Protein AF-A0A0A5HW33-F1 (afdb_monomer_lite)

Sequence (152 aa):
MQQPNETLEPLTEGDDWGDFGGFIKQLETEESPIELTEETAPETEGVNDEALQGFMGVMFTLCEQATCIISGVEFSFDEKGKTEVINAAVPVLNKHGGSIMAVFGDYIEEATLLIAVLGLIYTSKRTIKELAMQKAEEEKRNVEKAKAAQPA

Structure (mmCIF, N/CA/C/O backbone):
data_AF-A0A0A5HW33-F1
#
_entry.id   AF-A0A0A5HW33-F1
#
loop_
_atom_site.group_PDB
_atom_site.id
_atom_site.type_symbol
_atom_site.label_atom_id
_atom_site.label_alt_id
_atom_site.label_comp_id
_atom_site.label_asym_id
_atom_site.label_entity_id
_atom_site.label_seq_id
_atom_site.pdbx_PDB_ins_code
_atom_site.Cartn_x
_atom_site.Cartn_y
_atom_site.Cartn_z
_atom_site.occupancy
_atom_site.B_iso_or_equiv
_atom_site.auth_seq_id
_atom_site.auth_comp_id
_atom_site.auth_asym_id
_atom_site.auth_atom_id
_atom_site.pdbx_PDB_model_num
ATOM 1 N N . MET A 1 1 ? -26.860 -69.282 -44.930 1.00 37.88 1 MET A N 1
ATOM 2 C CA . MET A 1 1 ? -26.581 -68.439 -43.753 1.00 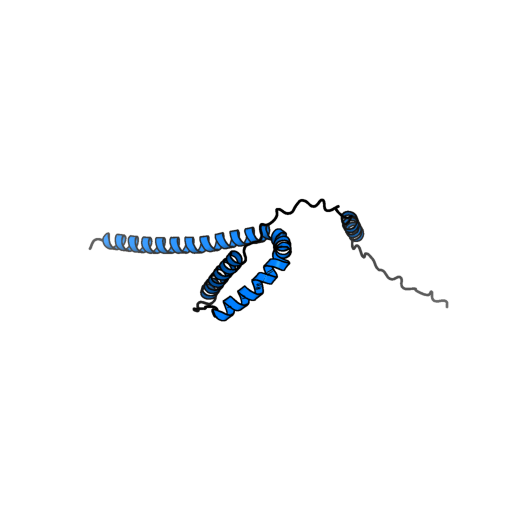37.88 1 MET A CA 1
ATOM 3 C C . MET A 1 1 ? -25.698 -67.296 -44.212 1.00 37.88 1 MET A C 1
ATOM 5 O O . MET A 1 1 ? -24.534 -67.523 -44.499 1.00 37.88 1 MET A O 1
ATOM 9 N N . GLN A 1 2 ? -26.276 -66.114 -44.381 1.00 42.75 2 GLN A N 1
ATOM 10 C CA . GLN A 1 2 ? -25.555 -64.864 -44.610 1.00 42.75 2 GLN A CA 1
ATOM 11 C C . GLN A 1 2 ? -26.055 -63.942 -43.507 1.00 42.75 2 GLN A C 1
ATOM 13 O O . GLN A 1 2 ? -27.189 -63.475 -43.560 1.00 42.75 2 GLN A O 1
ATOM 18 N N . GLN A 1 3 ? -25.268 -63.836 -42.437 1.00 40.62 3 GLN A N 1
ATOM 19 C CA . GLN A 1 3 ? -25.516 -62.848 -41.398 1.00 40.62 3 GLN A CA 1
ATOM 20 C C . GLN A 1 3 ? -25.057 -61.485 -41.937 1.00 40.62 3 GLN A C 1
ATOM 22 O O . GLN A 1 3 ? -23.959 -61.407 -42.496 1.00 40.62 3 GLN A O 1
ATOM 27 N N . PRO A 1 4 ? -25.903 -60.448 -41.846 1.00 45.56 4 PRO A N 1
ATOM 28 C CA . PRO A 1 4 ? -25.572 -59.108 -42.297 1.00 45.56 4 PRO A CA 1
ATOM 29 C C . PRO A 1 4 ? -24.523 -58.495 -41.369 1.00 45.56 4 PRO A C 1
ATOM 31 O O . PRO A 1 4 ? -24.579 -58.645 -40.151 1.00 45.56 4 PRO A O 1
ATOM 34 N N . ASN A 1 5 ? -23.553 -57.822 -41.979 1.00 47.50 5 ASN A N 1
ATOM 35 C CA . ASN A 1 5 ? -22.499 -57.077 -41.310 1.00 47.50 5 ASN A CA 1
ATOM 36 C C . ASN A 1 5 ? -23.122 -55.829 -40.658 1.00 47.50 5 ASN A C 1
ATOM 38 O O . ASN A 1 5 ? -23.231 -54.790 -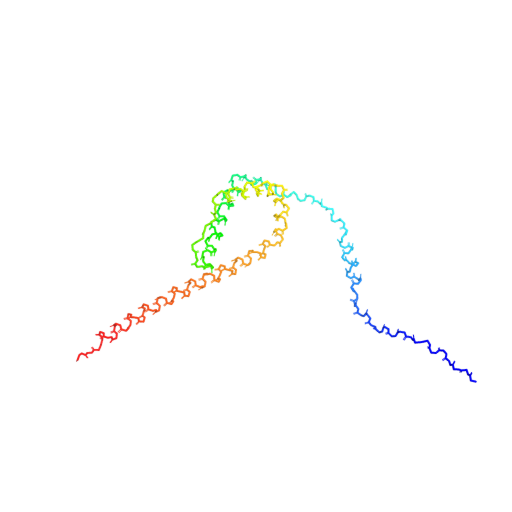41.309 1.00 47.50 5 ASN A O 1
ATOM 42 N N . GLU A 1 6 ? -23.586 -55.951 -39.409 1.00 49.25 6 GLU A N 1
ATOM 43 C CA . GLU A 1 6 ? -23.942 -54.816 -38.551 1.00 49.25 6 GLU A CA 1
ATOM 44 C C . GLU A 1 6 ? -22.694 -53.951 -38.350 1.00 49.25 6 GLU A C 1
ATOM 46 O O . GLU A 1 6 ? -21.867 -54.175 -37.468 1.00 49.25 6 GLU A O 1
ATOM 51 N N . THR A 1 7 ? -22.536 -52.965 -39.228 1.00 46.47 7 THR A N 1
ATOM 52 C CA . THR A 1 7 ? -21.626 -51.852 -38.989 1.00 46.47 7 THR A CA 1
ATOM 53 C C . THR A 1 7 ? -22.347 -50.957 -37.995 1.00 46.47 7 THR A C 1
ATOM 55 O O . THR A 1 7 ? -23.302 -50.281 -38.362 1.00 46.47 7 THR A O 1
ATOM 58 N N . LEU A 1 8 ? -21.940 -51.042 -36.727 1.00 46.28 8 LEU A N 1
ATOM 59 C CA . LEU A 1 8 ? -22.332 -50.126 -35.660 1.00 46.28 8 LEU A CA 1
ATOM 60 C C . LEU A 1 8 ? -22.144 -48.685 -36.148 1.00 46.28 8 LEU A C 1
ATOM 62 O O . LEU A 1 8 ? -21.016 -48.206 -36.258 1.00 46.28 8 LEU A O 1
ATOM 66 N N . GLU A 1 9 ? -23.249 -48.016 -36.462 1.00 45.91 9 GLU A N 1
ATOM 67 C CA . GLU A 1 9 ? -23.297 -46.568 -36.611 1.00 45.91 9 GLU A CA 1
ATOM 68 C C . GLU A 1 9 ? -22.928 -45.958 -35.251 1.00 45.91 9 GLU A C 1
ATOM 70 O O . GLU A 1 9 ? -23.608 -46.239 -34.258 1.00 45.91 9 GLU A O 1
ATOM 75 N N . PRO A 1 10 ? -21.859 -45.152 -35.139 1.00 48.75 10 PRO A N 1
ATOM 76 C CA . PRO A 1 10 ? -21.689 -44.351 -33.948 1.00 48.75 10 PRO A CA 1
ATOM 77 C C . PRO A 1 10 ? -22.764 -43.263 -33.972 1.00 48.75 10 PRO A C 1
ATOM 79 O O . PRO A 1 10 ? -22.674 -42.284 -34.712 1.00 48.75 10 PRO A O 1
ATOM 82 N N . LEU A 1 11 ? -23.782 -43.443 -33.131 1.00 45.88 11 LEU A N 1
ATOM 83 C CA . LEU A 1 11 ? -24.524 -42.335 -32.546 1.00 45.88 11 LEU A CA 1
ATOM 84 C C . LEU A 1 11 ? -23.513 -41.437 -31.826 1.00 45.88 11 LEU A C 1
ATOM 86 O O . LEU A 1 11 ? -23.144 -41.687 -30.682 1.00 45.88 11 LEU A O 1
ATOM 90 N N . THR A 1 12 ? -23.065 -40.382 -32.492 1.00 45.56 12 THR A N 1
ATOM 91 C CA . THR A 1 12 ? -22.799 -39.122 -31.801 1.00 45.56 12 THR A CA 1
ATOM 92 C C . THR A 1 12 ? -23.942 -38.192 -32.158 1.00 45.56 12 THR A C 1
ATOM 94 O O . THR A 1 12 ? -23.825 -37.295 -32.993 1.00 45.56 12 THR A O 1
ATOM 97 N N . GLU A 1 13 ? -25.094 -38.502 -31.561 1.00 45.75 13 GLU A N 1
ATOM 98 C CA . GLU A 1 13 ? -26.103 -37.504 -31.245 1.00 45.75 13 GLU A CA 1
ATOM 99 C C . GLU A 1 13 ? -25.411 -36.281 -30.643 1.00 45.75 13 GLU A C 1
ATOM 101 O O . GLU A 1 13 ? -24.675 -36.399 -29.667 1.00 45.75 13 GLU A O 1
ATOM 106 N N . GLY A 1 14 ? -25.667 -35.127 -31.253 1.00 53.12 14 GLY A N 1
ATOM 107 C CA . GLY A 1 14 ? -25.677 -33.842 -30.572 1.00 53.12 14 GLY A CA 1
ATOM 108 C C . GLY A 1 14 ? -24.418 -33.479 -29.799 1.00 53.12 14 GLY A C 1
ATOM 109 O O . GLY A 1 14 ? -24.490 -33.318 -28.586 1.00 53.12 14 GLY A O 1
ATOM 110 N N . ASP A 1 15 ? -23.326 -33.177 -30.504 1.00 51.12 15 ASP A N 1
ATOM 111 C CA . ASP A 1 15 ? -22.443 -32.105 -30.029 1.00 51.12 15 ASP A CA 1
ATOM 112 C C . ASP A 1 15 ? -23.038 -30.772 -30.504 1.00 51.12 15 ASP A C 1
ATOM 114 O O . ASP A 1 15 ? -22.528 -30.059 -31.368 1.00 51.12 15 ASP A O 1
ATOM 118 N N . ASP A 1 16 ? -24.203 -30.483 -29.920 1.00 55.84 16 ASP A N 1
ATOM 119 C CA . ASP A 1 16 ? -24.862 -29.184 -29.854 1.00 55.84 16 ASP A CA 1
ATOM 120 C C . ASP A 1 16 ? -24.038 -28.267 -28.930 1.00 55.84 16 ASP A C 1
ATOM 122 O O . ASP A 1 16 ? -24.519 -27.696 -27.953 1.00 55.84 16 ASP A O 1
ATOM 126 N N . TRP A 1 17 ? -22.748 -28.119 -29.255 1.00 54.00 17 TRP A N 1
ATOM 127 C CA . TRP A 1 17 ? -21.938 -26.946 -28.930 1.00 54.00 17 TRP A CA 1
ATOM 128 C C . TRP A 1 17 ? -22.417 -25.793 -29.818 1.00 54.00 17 TRP A C 1
ATOM 130 O O . TRP A 1 17 ? -21.678 -25.272 -30.659 1.00 54.00 17 TRP A O 1
ATOM 140 N N . GLY A 1 18 ? -23.706 -25.476 -29.659 1.00 53.78 18 GLY A N 1
ATOM 141 C CA . GLY A 1 18 ? -24.499 -24.564 -30.463 1.00 53.78 18 GLY A CA 1
ATOM 142 C C . GLY A 1 18 ? -23.728 -23.297 -30.793 1.00 53.78 18 GLY A C 1
ATOM 143 O O . GLY A 1 18 ? -23.454 -22.470 -29.930 1.00 53.78 18 GLY A O 1
ATOM 144 N N . ASP A 1 19 ? -23.348 -23.190 -32.060 1.00 63.47 19 ASP A N 1
ATOM 145 C CA . ASP A 1 19 ? -22.827 -21.990 -32.710 1.00 63.47 19 ASP A CA 1
ATOM 146 C C . ASP A 1 19 ? -21.626 -21.283 -32.048 1.00 63.47 19 ASP A C 1
ATOM 148 O O . ASP A 1 19 ? -21.356 -20.115 -32.319 1.00 63.47 19 ASP A O 1
ATOM 152 N N . PHE A 1 20 ? -20.818 -21.973 -31.235 1.00 60.91 20 PHE A N 1
ATOM 153 C CA . PHE A 1 20 ? -19.584 -21.371 -30.702 1.00 60.91 20 PHE A CA 1
ATOM 154 C C . PHE A 1 20 ? -18.594 -21.007 -31.825 1.00 60.91 20 PHE A C 1
ATOM 156 O O . PHE A 1 20 ? -17.850 -20.034 -31.725 1.00 60.91 20 PHE A O 1
ATOM 163 N N . GLY A 1 21 ? -18.627 -21.747 -32.939 1.00 67.50 21 GLY A N 1
ATOM 164 C CA . GLY A 1 21 ? -17.850 -21.437 -34.140 1.00 67.50 21 GLY A CA 1
ATOM 165 C C . GLY A 1 21 ? -18.254 -20.118 -34.808 1.00 67.50 21 GLY A C 1
ATOM 166 O O . GLY A 1 21 ? -17.388 -19.434 -35.352 1.00 67.50 21 GLY A O 1
ATOM 167 N N . GLY A 1 22 ? -19.532 -19.728 -34.732 1.00 70.38 22 GLY A N 1
ATOM 168 C CA . GLY A 1 22 ? -20.006 -18.417 -35.171 1.00 70.38 22 GLY A CA 1
ATOM 169 C C . GLY A 1 22 ? -19.440 -17.291 -34.307 1.00 70.38 22 GLY A C 1
ATOM 170 O O . GLY A 1 22 ? -18.928 -16.313 -34.846 1.00 70.38 22 GLY A O 1
ATOM 171 N N . PHE A 1 23 ? -19.419 -17.476 -32.981 1.00 66.00 23 PHE A N 1
ATOM 172 C CA . PHE A 1 23 ? -18.813 -16.525 -32.041 1.00 66.00 23 PHE A CA 1
ATOM 173 C C . PHE A 1 23 ? -17.298 -16.386 -32.220 1.00 66.00 23 PHE A C 1
ATOM 175 O O . PHE A 1 23 ? -16.800 -15.266 -32.234 1.00 66.00 23 PHE A O 1
ATOM 182 N N . ILE A 1 24 ? -16.563 -17.488 -32.412 1.00 72.38 24 ILE A N 1
ATOM 183 C CA . ILE A 1 24 ? -15.118 -17.440 -32.701 1.00 72.38 24 ILE A CA 1
ATOM 184 C C . ILE A 1 24 ? -14.860 -16.660 -33.989 1.00 72.38 24 ILE A C 1
ATOM 186 O O . ILE A 1 24 ? -13.982 -15.808 -34.033 1.00 72.38 24 ILE A O 1
ATOM 190 N N . LYS A 1 25 ? -15.664 -16.902 -35.027 1.00 70.62 25 LYS A N 1
ATOM 191 C CA . LYS A 1 25 ? -15.519 -16.213 -36.309 1.00 70.62 25 LYS A CA 1
ATOM 192 C C . LYS A 1 25 ? -15.909 -14.736 -36.226 1.00 70.62 25 LYS A C 1
ATOM 194 O O . LYS A 1 25 ? -15.333 -13.916 -36.935 1.00 70.62 25 LYS A O 1
ATOM 199 N N . GLN A 1 26 ? -16.868 -14.391 -35.368 1.00 67.62 26 GLN A N 1
ATOM 200 C CA . GLN A 1 26 ? -17.223 -13.007 -35.069 1.00 67.62 26 GLN A CA 1
ATOM 201 C C . GLN A 1 26 ? -16.097 -12.299 -34.304 1.00 67.62 26 GLN A C 1
ATOM 203 O O . GLN A 1 26 ? -15.734 -11.195 -34.694 1.00 67.62 26 GLN A O 1
ATOM 208 N N . LEU A 1 27 ? -15.492 -12.954 -33.306 1.00 66.88 27 LEU A N 1
ATOM 209 C CA . LEU A 1 27 ? -14.322 -12.445 -32.580 1.00 66.88 27 LEU A CA 1
ATOM 210 C C . LEU A 1 27 ? -13.114 -12.257 -33.509 1.00 66.88 27 LEU A C 1
ATOM 212 O O . LEU A 1 27 ? -12.489 -11.208 -33.481 1.00 66.88 27 LEU A O 1
ATOM 216 N N . GLU A 1 28 ? -12.836 -13.217 -34.393 1.00 67.25 28 GLU A N 1
ATOM 217 C CA . GLU A 1 28 ? -11.745 -13.137 -35.380 1.00 67.25 28 GLU A CA 1
ATOM 218 C C . GLU A 1 28 ? -12.006 -12.056 -36.451 1.00 67.25 28 GLU A C 1
ATOM 220 O O . GLU A 1 28 ? -11.079 -11.479 -37.013 1.00 67.25 28 GLU A O 1
ATOM 225 N N . THR A 1 29 ? -13.278 -11.735 -36.719 1.00 69.25 29 THR A N 1
ATOM 226 C CA . THR A 1 29 ? -13.660 -10.638 -37.626 1.00 69.25 29 THR A CA 1
ATOM 227 C C . THR A 1 29 ? -13.567 -9.270 -36.936 1.00 69.25 29 THR A C 1
ATOM 229 O O . THR A 1 29 ? -13.154 -8.300 -37.576 1.00 69.25 29 THR A O 1
ATOM 232 N N . GLU A 1 30 ? -13.904 -9.186 -35.642 1.00 59.44 30 GLU A N 1
ATOM 233 C CA . GLU A 1 30 ? -13.660 -8.004 -34.795 1.00 59.44 30 GLU A CA 1
ATOM 234 C C . GLU A 1 30 ? -12.167 -7.785 -34.495 1.00 59.44 30 GLU A C 1
ATOM 236 O O . GLU A 1 30 ? -11.770 -6.655 -34.233 1.00 59.44 30 GLU A O 1
ATOM 241 N N . GLU A 1 31 ? -11.324 -8.812 -34.632 1.00 55.22 31 GLU A N 1
ATOM 242 C CA . GLU A 1 31 ? -9.856 -8.723 -34.566 1.00 55.22 31 GLU A CA 1
ATOM 243 C C . GLU A 1 31 ? -9.220 -8.218 -35.883 1.00 55.22 31 GLU A C 1
ATOM 245 O O . GLU A 1 31 ? -8.020 -8.368 -36.124 1.00 55.22 31 GLU A O 1
ATOM 250 N N . SER A 1 32 ? -10.003 -7.572 -36.758 1.00 44.69 32 SER A N 1
ATOM 251 C CA . SER A 1 32 ? -9.420 -6.701 -37.784 1.00 44.69 32 SER A CA 1
ATOM 252 C C . SER A 1 32 ? -8.639 -5.593 -37.079 1.00 44.69 32 SER A C 1
ATOM 254 O O . SER A 1 32 ? -9.159 -5.021 -36.120 1.00 44.69 32 SER A O 1
ATOM 256 N N . PRO A 1 33 ? -7.410 -5.268 -37.521 1.00 46.59 33 PRO A N 1
ATOM 257 C CA . PRO A 1 33 ? -6.573 -4.309 -36.828 1.00 46.59 33 PRO A CA 1
ATOM 258 C C . PRO A 1 33 ? -7.327 -2.989 -36.794 1.00 46.59 33 PRO A C 1
ATOM 260 O O . PRO A 1 33 ? -7.497 -2.330 -37.820 1.00 46.59 33 PRO A O 1
ATOM 263 N N . ILE A 1 34 ? -7.799 -2.620 -35.606 1.00 42.41 34 ILE A N 1
ATOM 264 C CA . ILE A 1 34 ? -8.080 -1.235 -35.288 1.00 42.41 34 ILE A CA 1
ATOM 265 C C . ILE A 1 34 ? -6.759 -0.558 -35.623 1.00 42.41 34 ILE A C 1
ATOM 267 O O . ILE A 1 34 ? -5.749 -0.811 -34.961 1.00 42.41 34 ILE A O 1
ATOM 271 N N . GLU A 1 35 ? -6.725 0.192 -36.728 1.00 44.72 35 GLU A N 1
ATOM 272 C CA . GLU A 1 35 ? -5.679 1.172 -36.940 1.00 44.72 35 GLU A CA 1
ATOM 273 C C . GLU A 1 35 ? -5.682 1.981 -35.653 1.00 44.72 35 GLU A C 1
ATOM 275 O O . GLU A 1 35 ? -6.616 2.745 -35.393 1.00 44.72 35 GLU A O 1
ATOM 280 N N . LEU A 1 36 ? -4.688 1.704 -34.805 1.00 40.72 36 LEU A N 1
ATOM 281 C CA . LEU A 1 36 ? -4.315 2.532 -33.684 1.00 40.72 36 LEU A CA 1
ATOM 282 C C . LEU A 1 36 ? -4.020 3.886 -34.312 1.00 40.72 36 LEU A C 1
ATOM 284 O O . LEU A 1 36 ? -2.894 4.200 -34.685 1.00 40.72 36 LEU A O 1
ATOM 288 N N . THR A 1 37 ? -5.070 4.686 -34.466 1.00 38.16 37 THR A N 1
ATOM 289 C CA . THR A 1 37 ? -4.917 6.112 -34.322 1.00 38.16 37 THR A CA 1
ATOM 290 C C . THR A 1 37 ? -4.303 6.206 -32.942 1.00 38.16 37 THR A C 1
ATOM 292 O O . THR A 1 37 ? -4.947 5.837 -31.962 1.00 38.16 37 THR A O 1
ATOM 295 N N . GLU A 1 38 ? -3.008 6.518 -32.907 1.00 45.53 38 GLU A N 1
ATOM 296 C CA . GLU A 1 38 ? -2.305 7.009 -31.734 1.00 45.53 38 GLU A CA 1
ATOM 297 C C . GLU A 1 38 ? -3.155 8.162 -31.194 1.00 45.53 38 GLU A C 1
ATOM 299 O O . GLU A 1 38 ? -2.957 9.332 -31.517 1.00 45.53 38 GLU A O 1
ATOM 304 N N . GLU A 1 39 ? -4.180 7.826 -30.414 1.00 40.19 39 GLU A N 1
ATOM 305 C CA . GLU A 1 39 ? -4.722 8.724 -29.431 1.00 40.19 39 GLU A CA 1
ATOM 306 C C . GLU A 1 39 ? -3.547 8.909 -28.499 1.00 40.19 39 GLU A C 1
ATOM 308 O O . GLU A 1 39 ? -3.146 7.983 -27.792 1.00 40.19 39 GLU A O 1
ATOM 313 N N . THR A 1 40 ? -2.890 10.054 -28.674 1.00 43.12 40 THR A N 1
ATOM 314 C CA . THR A 1 40 ? -1.788 10.528 -27.862 1.00 43.12 40 THR A CA 1
ATOM 315 C C . THR A 1 40 ? -2.140 10.200 -26.425 1.00 43.12 40 THR A C 1
ATOM 317 O O . THR A 1 40 ? -2.974 10.877 -25.821 1.00 43.12 40 THR A O 1
ATOM 320 N N . ALA A 1 41 ? -1.545 9.119 -25.907 1.00 41.47 41 ALA A N 1
ATOM 321 C CA . ALA A 1 41 ? -1.578 8.834 -24.491 1.00 41.47 41 ALA A CA 1
ATOM 322 C C . ALA A 1 41 ? -1.177 10.158 -23.844 1.00 41.47 41 ALA A C 1
ATOM 324 O O . ALA A 1 41 ? -0.172 10.730 -24.292 1.00 41.47 41 ALA A O 1
ATOM 325 N N . PRO A 1 42 ? -1.970 10.711 -22.905 1.00 40.12 42 PRO A N 1
ATOM 326 C CA . PRO A 1 42 ? -1.547 11.915 -22.220 1.00 40.12 42 PRO A CA 1
ATOM 327 C C . PRO A 1 42 ? -0.141 11.608 -21.744 1.00 40.12 42 PRO A C 1
ATOM 329 O O . PRO A 1 42 ? 0.054 10.581 -21.092 1.00 40.12 42 PRO A O 1
ATOM 332 N N . GLU A 1 43 ? 0.831 12.400 -22.199 1.00 42.72 43 GLU A N 1
ATOM 333 C CA . GLU A 1 43 ? 2.213 12.241 -21.790 1.00 42.72 43 GLU A CA 1
ATOM 334 C C . GLU A 1 43 ? 2.165 12.256 -20.270 1.00 42.72 43 GLU A C 1
ATOM 336 O O . GLU A 1 43 ? 1.924 13.291 -19.648 1.00 42.72 43 GLU A O 1
ATOM 341 N N . THR A 1 44 ? 2.246 11.073 -19.662 1.00 47.69 44 THR A N 1
ATOM 342 C CA . THR A 1 44 ? 2.355 10.952 -18.226 1.00 47.69 44 THR A CA 1
ATOM 343 C C . THR A 1 44 ? 3.726 11.520 -17.965 1.00 47.69 44 THR A C 1
ATOM 345 O O . THR A 1 44 ? 4.719 10.816 -18.160 1.00 47.69 44 THR A O 1
ATOM 348 N N . GLU A 1 45 ? 3.777 12.816 -17.654 1.00 49.69 45 GLU A N 1
ATOM 349 C CA . GLU A 1 45 ? 4.952 13.474 -17.113 1.00 49.69 45 GLU A CA 1
ATOM 350 C C . GLU A 1 45 ? 5.533 12.496 -16.098 1.00 49.69 45 GLU A C 1
ATOM 352 O O . GLU A 1 45 ? 4.862 12.138 -15.125 1.00 49.69 45 GLU A O 1
ATOM 357 N N . GLY A 1 46 ? 6.694 11.928 -16.439 1.00 55.12 46 GLY A N 1
ATOM 358 C CA . GLY A 1 46 ? 7.223 10.755 -15.759 1.00 55.12 46 GLY A CA 1
ATOM 359 C C . GLY A 1 46 ? 7.194 10.992 -14.260 1.00 55.12 46 GLY A C 1
ATOM 360 O O . GLY A 1 46 ? 7.719 12.000 -13.783 1.00 55.12 46 GLY A O 1
ATOM 361 N N . VAL A 1 47 ? 6.531 10.098 -13.523 1.00 60.31 47 VAL A N 1
ATOM 362 C CA . VAL A 1 47 ? 6.515 10.162 -12.063 1.00 60.31 47 VAL A CA 1
ATOM 363 C C . VAL A 1 47 ? 7.972 10.235 -11.611 1.00 60.31 47 VAL A C 1
ATOM 365 O O . VAL A 1 47 ? 8.749 9.332 -11.904 1.00 60.31 47 VAL A O 1
ATOM 368 N N . ASN A 1 48 ? 8.354 11.332 -10.952 1.00 77.38 48 ASN A N 1
ATOM 369 C CA . ASN A 1 48 ? 9.725 11.529 -10.485 1.00 77.38 48 ASN A CA 1
ATOM 370 C C . ASN A 1 48 ? 10.119 10.362 -9.562 1.00 77.38 48 ASN A C 1
ATOM 372 O O . ASN A 1 48 ? 9.365 10.028 -8.644 1.00 77.38 48 ASN A O 1
ATOM 376 N N . ASP A 1 49 ? 11.301 9.779 -9.775 1.00 81.12 49 ASP A N 1
ATOM 377 C CA . ASP A 1 49 ? 11.865 8.695 -8.963 1.00 81.12 49 ASP A CA 1
ATOM 378 C C . ASP A 1 49 ? 11.783 8.993 -7.465 1.00 81.12 49 ASP A C 1
ATOM 380 O O . ASP A 1 49 ? 11.420 8.122 -6.681 1.00 81.12 49 ASP A O 1
ATOM 384 N N . GLU A 1 50 ? 12.045 10.233 -7.054 1.00 82.62 50 GLU A N 1
ATOM 385 C CA . GLU A 1 50 ? 11.953 10.652 -5.652 1.00 82.62 50 GLU A CA 1
ATOM 386 C C . GLU A 1 50 ? 10.514 10.580 -5.120 1.00 82.62 50 GLU A C 1
ATOM 388 O O . GLU A 1 50 ? 10.277 10.126 -3.997 1.00 82.62 50 GLU A O 1
ATOM 393 N N . ALA A 1 51 ? 9.536 10.977 -5.937 1.00 82.25 51 ALA A N 1
ATOM 394 C CA . ALA A 1 51 ? 8.122 10.883 -5.588 1.00 82.25 51 ALA A CA 1
ATOM 395 C C . ALA A 1 51 ? 7.665 9.418 -5.518 1.00 82.25 51 ALA A C 1
ATOM 397 O O . ALA A 1 51 ? 6.908 9.052 -4.617 1.00 82.25 51 ALA A O 1
ATOM 398 N N . LEU A 1 52 ? 8.167 8.565 -6.415 1.00 83.12 52 LEU A N 1
ATOM 399 C CA . LEU A 1 52 ? 7.875 7.134 -6.425 1.00 83.12 52 LEU A CA 1
ATOM 400 C C . LEU A 1 52 ? 8.495 6.411 -5.220 1.00 83.12 52 LEU A C 1
ATOM 402 O O . LEU A 1 52 ? 7.830 5.602 -4.572 1.00 83.12 52 LEU A O 1
ATOM 406 N N . GLN A 1 53 ? 9.744 6.730 -4.875 1.00 87.12 53 GLN A N 1
ATOM 407 C CA . GLN A 1 53 ? 10.406 6.218 -3.673 1.00 87.12 53 GLN A CA 1
ATOM 408 C C . GLN A 1 53 ? 9.658 6.648 -2.408 1.00 87.12 53 GLN A C 1
ATOM 410 O O . GLN A 1 53 ? 9.388 5.816 -1.539 1.00 87.12 53 GLN A O 1
ATOM 415 N N . GLY A 1 54 ? 9.261 7.924 -2.329 1.00 86.56 54 GLY A N 1
ATOM 416 C CA . GLY A 1 54 ? 8.452 8.446 -1.230 1.00 86.56 54 GLY A CA 1
ATOM 417 C C . GLY A 1 54 ? 7.105 7.732 -1.107 1.00 86.56 54 GLY A C 1
ATOM 418 O O . GLY A 1 54 ? 6.727 7.304 -0.015 1.00 86.56 54 GLY A O 1
ATOM 419 N N . PHE A 1 55 ? 6.410 7.528 -2.228 1.00 85.75 55 PHE A N 1
ATOM 420 C CA . PHE A 1 55 ? 5.148 6.792 -2.273 1.00 85.75 55 PHE A CA 1
ATOM 421 C C . PHE A 1 55 ? 5.303 5.346 -1.786 1.00 85.75 55 PHE A C 1
ATOM 423 O O . PHE A 1 55 ? 4.545 4.898 -0.924 1.00 85.75 55 PHE A O 1
ATOM 430 N N . MET A 1 56 ? 6.313 4.621 -2.274 1.00 87.75 56 MET A N 1
ATOM 431 C CA . MET A 1 56 ? 6.573 3.252 -1.825 1.00 87.75 56 MET A CA 1
ATOM 432 C C . MET A 1 56 ? 6.911 3.193 -0.333 1.00 87.75 56 MET A C 1
ATOM 434 O O . MET A 1 56 ? 6.444 2.288 0.355 1.00 87.75 56 MET A O 1
ATOM 438 N N . GLY A 1 57 ? 7.644 4.179 0.194 1.00 89.75 57 GLY A N 1
ATOM 439 C CA . GLY A 1 57 ? 7.894 4.306 1.630 1.00 89.75 57 GLY A CA 1
ATOM 440 C C . GLY A 1 57 ? 6.599 4.373 2.446 1.00 89.75 57 GLY A C 1
ATOM 441 O O . GLY A 1 57 ? 6.432 3.623 3.408 1.00 89.75 57 GLY A O 1
ATOM 442 N N . VAL A 1 58 ? 5.639 5.199 2.020 1.00 89.06 58 VAL A N 1
ATOM 443 C CA . VAL A 1 58 ? 4.312 5.276 2.655 1.00 89.06 58 VAL A CA 1
ATOM 444 C C . VAL A 1 58 ? 3.570 3.943 2.542 1.00 89.06 58 VAL A C 1
ATOM 446 O O . VAL A 1 58 ? 3.024 3.464 3.537 1.00 89.06 58 VAL A O 1
ATOM 449 N N . MET A 1 59 ? 3.599 3.291 1.378 1.00 87.31 59 MET A N 1
ATOM 450 C CA . MET A 1 59 ? 2.959 1.985 1.193 1.00 87.31 59 MET A CA 1
ATOM 451 C C . MET A 1 59 ? 3.521 0.919 2.137 1.00 87.31 59 MET A C 1
ATOM 453 O O . MET A 1 59 ? 2.749 0.161 2.723 1.00 87.31 59 MET A O 1
ATOM 457 N N . PHE A 1 60 ? 4.836 0.895 2.365 1.00 90.25 60 PHE A N 1
ATOM 458 C CA . PHE A 1 60 ? 5.431 0.004 3.361 1.00 90.25 60 PHE A CA 1
ATOM 459 C C . PHE A 1 60 ? 4.891 0.272 4.767 1.00 90.25 60 PHE A C 1
ATOM 461 O O . PHE A 1 60 ? 4.514 -0.678 5.448 1.00 90.25 60 PHE A O 1
ATOM 468 N N . THR A 1 61 ? 4.766 1.536 5.186 1.00 88.81 61 THR A N 1
ATOM 469 C CA . THR A 1 61 ? 4.205 1.858 6.513 1.00 88.81 61 THR A CA 1
ATOM 470 C C . THR A 1 61 ? 2.732 1.460 6.643 1.00 88.81 61 THR A C 1
ATOM 472 O O . THR A 1 61 ? 2.307 0.984 7.695 1.00 88.81 61 THR A O 1
ATOM 475 N N . LEU A 1 62 ? 1.947 1.582 5.568 1.00 87.88 62 LEU A N 1
ATOM 476 C CA . LEU A 1 62 ? 0.556 1.122 5.539 1.00 87.88 62 LEU A CA 1
ATOM 477 C C . LEU A 1 62 ? 0.472 -0.403 5.654 1.00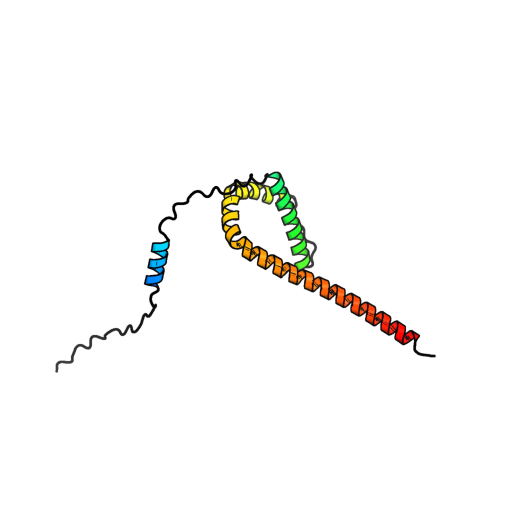 87.88 62 LEU A C 1
ATOM 479 O O . LEU A 1 62 ? -0.355 -0.914 6.406 1.00 87.88 62 LEU A O 1
ATOM 483 N N . CYS A 1 63 ? 1.350 -1.130 4.963 1.00 87.12 63 CYS A N 1
ATOM 484 C CA . CYS A 1 63 ? 1.446 -2.584 5.070 1.00 87.12 63 CYS A CA 1
ATOM 485 C C . CYS A 1 63 ? 1.862 -3.034 6.477 1.00 87.12 63 CYS A C 1
ATOM 487 O O . CYS A 1 63 ? 1.303 -4.006 6.986 1.00 87.12 63 CYS A O 1
ATOM 489 N N . GLU A 1 64 ? 2.786 -2.325 7.133 1.00 89.44 64 GLU A N 1
ATOM 490 C CA . GLU A 1 64 ? 3.149 -2.586 8.534 1.00 89.44 64 GLU A CA 1
ATOM 491 C C . GLU A 1 64 ? 1.925 -2.424 9.436 1.00 89.44 64 GLU A C 1
ATOM 493 O O . GLU A 1 64 ? 1.562 -3.349 10.160 1.00 89.44 64 GLU A O 1
ATOM 498 N N . GLN A 1 65 ? 1.220 -1.296 9.325 1.00 86.25 65 GLN A N 1
ATOM 499 C CA . GLN A 1 65 ? 0.022 -1.030 10.123 1.00 86.25 65 GLN A CA 1
ATOM 500 C C . GLN A 1 65 ? -1.089 -2.053 9.871 1.00 86.25 65 GLN A C 1
ATOM 502 O O . GLN A 1 65 ? -1.695 -2.550 10.822 1.00 86.25 65 GLN A O 1
ATOM 507 N N . ALA A 1 66 ? -1.345 -2.409 8.611 1.00 83.75 66 ALA A N 1
ATOM 508 C CA . ALA A 1 66 ? -2.319 -3.436 8.260 1.00 83.75 66 ALA A CA 1
ATOM 509 C C . ALA A 1 66 ? -1.942 -4.791 8.876 1.00 83.75 66 ALA A C 1
ATOM 511 O O . ALA A 1 66 ? -2.788 -5.459 9.474 1.00 83.75 66 ALA A O 1
ATOM 512 N N . THR A 1 67 ? -0.662 -5.162 8.804 1.00 85.62 67 THR A N 1
ATOM 513 C CA . THR A 1 67 ? -0.139 -6.402 9.391 1.00 85.62 67 THR A CA 1
ATOM 514 C C . THR A 1 67 ? -0.281 -6.395 10.910 1.00 85.62 67 THR A C 1
ATOM 516 O O . THR A 1 67 ? -0.757 -7.381 11.473 1.00 85.62 67 THR A O 1
ATOM 519 N N . CYS A 1 68 ? 0.028 -5.281 11.578 1.00 87.44 68 CYS A N 1
ATOM 520 C CA . CYS A 1 68 ? -0.172 -5.120 13.019 1.00 87.44 68 CYS A CA 1
ATOM 521 C C . CYS A 1 68 ? -1.641 -5.301 13.422 1.00 87.44 68 CYS A C 1
ATOM 523 O O . CYS A 1 68 ? -1.942 -6.002 14.386 1.00 87.44 68 CYS A O 1
ATOM 525 N N . ILE A 1 69 ? -2.574 -4.708 12.670 1.00 78.50 69 ILE A N 1
ATOM 526 C CA . ILE A 1 69 ? -4.015 -4.793 12.956 1.00 78.50 69 ILE A CA 1
ATOM 527 C C . ILE A 1 69 ? -4.540 -6.222 12.777 1.00 78.50 69 ILE A C 1
ATOM 529 O O . ILE A 1 69 ? -5.341 -6.684 13.589 1.00 78.50 69 ILE A O 1
ATOM 533 N N . ILE A 1 70 ? -4.118 -6.912 11.714 1.00 80.75 70 ILE A N 1
ATOM 534 C CA . ILE A 1 70 ? -4.603 -8.259 11.386 1.00 80.75 70 ILE A CA 1
ATOM 535 C C . ILE A 1 70 ? -3.992 -9.307 12.321 1.00 80.75 70 ILE A C 1
ATOM 537 O O . ILE A 1 70 ? -4.700 -10.197 12.789 1.00 80.75 70 ILE A O 1
ATOM 541 N N . SER A 1 71 ? -2.689 -9.209 12.593 1.00 85.31 71 SER A N 1
ATOM 542 C CA . SER A 1 71 ? -1.963 -10.191 13.408 1.00 85.31 71 SER A CA 1
ATOM 543 C C . SER A 1 71 ? -2.070 -9.940 14.913 1.00 85.31 71 SER A C 1
ATOM 545 O O . SER A 1 71 ? -1.893 -10.870 15.697 1.00 85.31 71 SER A O 1
ATOM 547 N N . GLY A 1 72 ? -2.356 -8.703 15.331 1.00 84.88 72 GLY A N 1
ATOM 548 C CA . GLY A 1 72 ? -2.354 -8.301 16.739 1.00 84.88 72 GLY A CA 1
ATOM 549 C C . GLY A 1 72 ? -0.957 -8.224 17.367 1.00 84.88 72 GLY A C 1
ATOM 550 O O . GLY A 1 72 ? -0.856 -8.140 18.590 1.00 84.88 72 GLY A O 1
ATOM 551 N N . VAL A 1 73 ? 0.106 -8.267 16.559 1.00 84.81 73 VAL A N 1
ATOM 552 C CA . VAL A 1 73 ? 1.508 -8.202 16.997 1.00 84.81 73 VAL A CA 1
ATOM 553 C C . VAL A 1 73 ? 2.162 -6.947 16.426 1.00 84.81 73 VAL A C 1
ATOM 555 O O . VAL A 1 73 ? 1.829 -6.514 15.326 1.00 84.81 73 VAL A O 1
ATOM 558 N N . GLU A 1 74 ? 3.095 -6.355 17.172 1.00 86.44 74 GLU A N 1
ATOM 559 C CA . GLU A 1 74 ? 3.906 -5.241 16.684 1.00 86.44 74 GLU A CA 1
ATOM 560 C C . GLU A 1 74 ? 4.878 -5.739 15.607 1.00 86.44 74 GLU A C 1
ATOM 562 O O . GLU A 1 74 ? 5.728 -6.595 15.854 1.00 86.44 74 GLU A O 1
ATOM 567 N N . PHE A 1 75 ? 4.708 -5.229 14.391 1.00 88.75 75 PHE A N 1
ATOM 568 C CA . PHE A 1 75 ? 5.460 -5.621 13.211 1.00 88.75 75 PHE A CA 1
ATOM 569 C C . PHE A 1 75 ? 6.020 -4.382 12.512 1.00 88.75 75 PHE A C 1
ATOM 571 O O . PHE A 1 75 ? 5.323 -3.385 12.328 1.00 88.75 75 PHE A O 1
ATOM 578 N N . SER A 1 76 ? 7.271 -4.477 12.076 1.00 90.31 76 SER A N 1
ATOM 579 C CA . SER A 1 76 ? 7.928 -3.490 11.228 1.00 90.31 76 SER A CA 1
ATOM 580 C C . SER A 1 76 ? 8.839 -4.199 10.233 1.00 90.31 76 SER A C 1
ATOM 582 O O . SER A 1 76 ? 9.463 -5.216 10.550 1.00 90.31 76 SER A O 1
ATOM 584 N N . PHE A 1 77 ? 8.91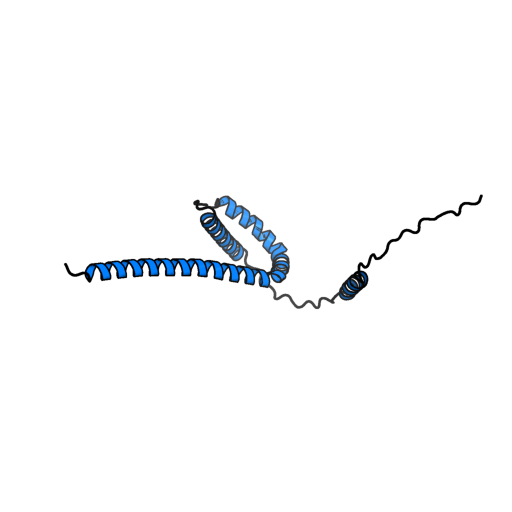2 -3.683 9.008 1.00 88.75 77 PHE A N 1
ATOM 585 C CA . PHE A 1 77 ? 9.902 -4.149 8.050 1.00 88.75 77 PHE A CA 1
ATOM 586 C C . PHE A 1 77 ? 11.274 -3.589 8.422 1.00 88.75 77 PHE A C 1
ATOM 588 O O . PHE A 1 77 ? 11.402 -2.436 8.846 1.00 88.75 77 PHE A O 1
ATOM 595 N N . ASP A 1 78 ? 12.310 -4.388 8.183 1.00 90.06 78 ASP A N 1
ATOM 596 C CA . ASP A 1 78 ? 13.693 -3.936 8.285 1.00 90.06 78 ASP A CA 1
ATOM 597 C C . ASP A 1 78 ? 13.964 -2.772 7.313 1.00 90.06 78 ASP A C 1
ATOM 599 O O . ASP A 1 78 ? 13.578 -2.817 6.141 1.00 90.06 78 ASP A O 1
ATOM 603 N N . GLU A 1 79 ? 14.623 -1.713 7.791 1.00 87.94 79 GLU A N 1
ATOM 604 C CA . GLU A 1 79 ? 14.836 -0.496 6.992 1.00 87.94 79 GLU A CA 1
ATOM 605 C C . GLU A 1 79 ? 15.748 -0.727 5.790 1.00 87.94 79 GLU A C 1
ATOM 607 O O . GLU A 1 79 ? 15.517 -0.171 4.709 1.00 87.94 79 GLU A O 1
ATOM 612 N N . LYS A 1 80 ? 16.759 -1.585 5.951 1.00 88.19 80 LYS A N 1
ATOM 613 C CA . LYS A 1 80 ? 17.649 -1.949 4.852 1.00 88.19 80 LYS A CA 1
ATOM 614 C C . LYS A 1 80 ? 16.879 -2.742 3.797 1.00 88.19 80 LYS A C 1
ATOM 616 O O . LYS A 1 80 ? 16.953 -2.399 2.620 1.00 88.19 80 LYS A O 1
ATOM 621 N N . GLY A 1 81 ? 16.065 -3.709 4.223 1.00 85.25 81 GLY A N 1
ATOM 622 C CA . GLY A 1 81 ? 15.166 -4.452 3.336 1.00 85.25 81 GLY A CA 1
ATOM 623 C C . GLY A 1 81 ? 14.194 -3.552 2.562 1.00 85.25 81 GLY A C 1
ATOM 624 O O . GLY A 1 81 ? 14.086 -3.679 1.343 1.00 85.25 81 GLY A O 1
ATOM 625 N N . LYS A 1 82 ? 13.537 -2.591 3.230 1.00 90.06 82 LYS A N 1
ATOM 626 C CA . LYS A 1 82 ? 12.650 -1.611 2.569 1.00 90.06 82 LYS A CA 1
ATOM 627 C C . LYS A 1 82 ? 13.380 -0.833 1.476 1.00 90.06 82 LYS A C 1
ATOM 629 O O . LYS A 1 82 ? 12.891 -0.732 0.353 1.00 90.06 82 LYS A O 1
ATOM 634 N N . THR A 1 83 ? 14.563 -0.321 1.799 1.00 87.94 83 THR A N 1
ATOM 635 C CA . THR A 1 83 ? 15.374 0.486 0.880 1.00 87.94 83 THR A CA 1
ATOM 636 C C . THR A 1 83 ? 15.833 -0.328 -0.331 1.00 87.94 83 THR A C 1
ATOM 638 O O . THR A 1 83 ? 15.773 0.153 -1.460 1.00 87.94 83 THR A O 1
ATOM 641 N N . GLU A 1 84 ? 16.248 -1.579 -0.126 1.00 90.81 84 GLU A N 1
ATOM 642 C CA . GLU A 1 84 ? 16.652 -2.473 -1.216 1.00 90.81 84 GLU A CA 1
ATOM 643 C C . GLU A 1 84 ? 15.488 -2.784 -2.165 1.00 90.81 84 GLU A C 1
ATOM 645 O O . GLU A 1 84 ? 15.660 -2.716 -3.384 1.00 90.81 84 GLU A O 1
ATOM 650 N N . VAL A 1 85 ? 14.292 -3.050 -1.630 1.00 89.75 85 VAL A N 1
ATOM 651 C CA . VAL A 1 85 ? 13.101 -3.298 -2.456 1.00 89.75 85 VAL A CA 1
ATOM 652 C C . VAL A 1 85 ? 12.703 -2.051 -3.240 1.00 89.75 85 VAL A C 1
ATOM 654 O O . VAL A 1 85 ? 12.430 -2.151 -4.432 1.00 89.75 85 VAL A O 1
ATOM 657 N N . ILE A 1 86 ? 12.724 -0.876 -2.608 1.00 89.00 86 ILE A N 1
ATOM 658 C CA . ILE A 1 86 ? 12.451 0.407 -3.269 1.00 89.00 86 ILE A CA 1
ATOM 659 C C . ILE A 1 86 ? 13.418 0.620 -4.439 1.00 89.00 86 ILE A C 1
ATOM 661 O O . ILE A 1 86 ? 12.981 0.842 -5.567 1.00 89.00 86 ILE A O 1
ATOM 665 N N . ASN A 1 87 ? 14.721 0.462 -4.205 1.00 88.00 87 ASN A N 1
ATOM 666 C CA . ASN A 1 87 ? 15.741 0.648 -5.237 1.00 88.00 87 ASN A CA 1
ATOM 667 C C . ASN A 1 87 ? 15.603 -0.344 -6.401 1.00 88.00 87 ASN A C 1
ATOM 669 O O . ASN A 1 87 ? 15.903 0.003 -7.541 1.00 88.00 87 ASN A O 1
ATOM 673 N N . ALA A 1 88 ? 15.142 -1.567 -6.132 1.00 87.81 88 ALA A N 1
ATOM 674 C CA . ALA A 1 88 ? 14.879 -2.563 -7.166 1.00 87.81 88 ALA A CA 1
ATOM 675 C C . ALA A 1 88 ? 13.564 -2.306 -7.924 1.00 87.81 88 ALA A C 1
ATOM 677 O O . ALA A 1 88 ? 13.475 -2.596 -9.116 1.00 87.81 88 ALA A O 1
ATOM 678 N N . ALA A 1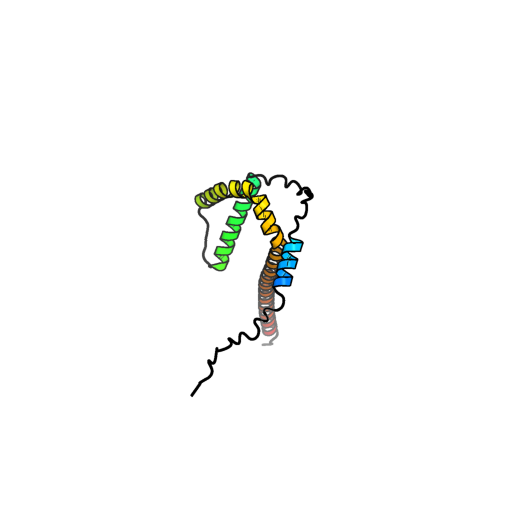 89 ? 12.548 -1.758 -7.255 1.00 83.75 89 ALA A N 1
ATOM 679 C CA . ALA A 1 89 ? 11.220 -1.544 -7.820 1.00 83.75 89 ALA A CA 1
ATOM 680 C C . ALA A 1 89 ? 11.139 -0.299 -8.715 1.00 83.75 89 ALA A C 1
ATOM 682 O O . ALA A 1 89 ? 10.505 -0.368 -9.766 1.00 83.75 89 ALA A O 1
ATOM 683 N N . VAL A 1 90 ? 11.812 0.804 -8.355 1.00 83.88 90 VAL A N 1
ATOM 684 C CA . VAL A 1 90 ? 11.847 2.048 -9.158 1.00 83.88 90 VAL A CA 1
ATOM 685 C C . VAL A 1 90 ? 12.161 1.795 -10.642 1.00 83.88 90 VAL A C 1
ATOM 687 O O . VAL A 1 90 ? 11.355 2.185 -11.484 1.00 83.88 90 VAL A O 1
ATOM 690 N N . PRO A 1 91 ? 13.251 1.100 -11.027 1.00 83.62 91 PRO A N 1
ATOM 691 C CA . PRO A 1 91 ? 13.566 0.901 -12.442 1.00 83.62 91 PRO A CA 1
ATOM 692 C C . PRO A 1 91 ? 12.554 0.002 -13.165 1.00 83.62 91 PRO A C 1
ATOM 694 O O . PRO A 1 91 ? 12.314 0.185 -14.358 1.00 83.62 91 PRO A O 1
ATOM 697 N N . VAL A 1 92 ? 11.940 -0.956 -12.465 1.00 82.00 92 VAL A N 1
ATOM 698 C CA . VAL A 1 92 ? 10.892 -1.818 -13.035 1.00 82.00 92 VAL A CA 1
ATOM 699 C C . VAL A 1 92 ? 9.635 -1.001 -13.306 1.00 82.00 92 VAL A C 1
ATOM 701 O O . VAL A 1 92 ? 9.061 -1.102 -14.388 1.00 82.00 92 VAL A O 1
ATOM 704 N N . LEU A 1 93 ? 9.247 -0.152 -12.357 1.00 77.69 93 LEU A N 1
ATOM 705 C CA . LEU A 1 93 ? 8.109 0.750 -12.481 1.00 77.69 93 LEU A CA 1
ATOM 706 C C . LEU A 1 93 ? 8.361 1.850 -13.514 1.00 77.69 93 LEU A C 1
ATOM 708 O O . LEU A 1 93 ? 7.444 2.207 -14.229 1.00 77.69 93 LEU A O 1
ATOM 712 N N . ASN A 1 94 ? 9.585 2.327 -13.709 1.00 78.94 94 ASN A N 1
ATOM 713 C CA . ASN A 1 94 ? 9.859 3.268 -14.799 1.00 78.94 94 ASN A CA 1
ATOM 714 C C . ASN A 1 94 ? 9.821 2.597 -16.173 1.00 78.94 94 ASN A C 1
ATOM 716 O O . ASN A 1 94 ? 9.336 3.175 -17.140 1.00 78.94 94 ASN A O 1
ATOM 720 N N . LYS A 1 95 ? 10.313 1.357 -16.274 1.00 78.38 95 LYS A N 1
ATOM 721 C CA . LYS A 1 95 ? 10.365 0.632 -17.549 1.00 78.38 95 LYS A CA 1
ATOM 722 C C . LYS A 1 95 ? 9.015 0.054 -17.965 1.00 78.38 95 LYS A C 1
ATOM 724 O O . LYS A 1 95 ? 8.721 -0.032 -19.153 1.00 78.38 95 LYS A O 1
ATOM 729 N N . HIS A 1 96 ? 8.219 -0.375 -16.994 1.00 76.19 96 HIS A N 1
ATOM 730 C CA . HIS A 1 96 ? 6.959 -1.069 -17.227 1.00 76.19 96 HIS A CA 1
ATOM 731 C C . HIS A 1 96 ? 5.757 -0.333 -16.647 1.00 76.19 96 HIS A C 1
ATOM 733 O O . HIS A 1 96 ? 4.648 -0.784 -16.873 1.00 76.19 96 HIS A O 1
ATOM 739 N N . GLY A 1 97 ? 5.926 0.793 -15.956 1.00 66.12 97 GLY A N 1
ATOM 740 C CA . GLY A 1 97 ? 4.847 1.512 -15.272 1.00 66.12 97 GLY A CA 1
ATOM 741 C C . GLY A 1 97 ? 3.724 1.936 -16.192 1.00 66.12 97 GLY A C 1
ATOM 742 O O . GLY A 1 97 ? 2.579 1.790 -15.803 1.00 66.12 97 GLY A O 1
ATOM 743 N N . GLY A 1 98 ? 4.021 2.357 -17.424 1.00 71.56 98 GLY A N 1
ATOM 744 C CA . GLY A 1 98 ? 2.984 2.646 -18.419 1.00 71.56 98 GLY A CA 1
ATOM 745 C C . GLY A 1 98 ? 2.174 1.406 -18.812 1.00 71.56 98 GLY A C 1
ATOM 746 O O . GLY A 1 98 ? 0.957 1.466 -18.894 1.00 71.56 98 GLY A O 1
ATOM 747 N N . SER A 1 99 ? 2.825 0.250 -18.971 1.00 69.12 99 SER A N 1
ATOM 748 C CA . SER A 1 99 ? 2.154 -1.020 -19.293 1.00 69.12 99 SER A CA 1
ATOM 749 C C . SER A 1 99 ? 1.434 -1.625 -18.081 1.00 69.12 99 SER A C 1
ATOM 751 O O . SER A 1 99 ? 0.338 -2.154 -18.215 1.00 69.12 99 SER A O 1
ATOM 753 N N . ILE A 1 100 ? 2.020 -1.498 -16.892 1.00 66.50 100 ILE A N 1
ATOM 754 C CA . ILE A 1 100 ? 1.443 -1.893 -15.611 1.00 66.50 100 ILE A CA 1
ATOM 755 C C . ILE A 1 100 ? 0.208 -1.032 -15.340 1.00 66.50 100 ILE A C 1
ATOM 757 O O . ILE A 1 100 ? -0.849 -1.583 -15.079 1.00 66.50 100 ILE A O 1
ATOM 761 N N . MET A 1 101 ? 0.301 0.292 -15.471 1.00 67.06 101 MET A N 1
ATOM 762 C CA . MET A 1 101 ? -0.834 1.205 -15.324 1.00 67.06 101 MET A CA 1
ATOM 763 C C . MET A 1 101 ? -1.871 1.055 -16.429 1.00 67.06 101 MET A C 1
ATOM 765 O O . MET A 1 101 ? -3.031 1.307 -16.151 1.00 67.06 101 MET A O 1
ATOM 769 N N . ALA A 1 102 ? -1.507 0.625 -17.639 1.00 68.00 102 ALA A N 1
ATOM 770 C CA . ALA A 1 102 ? -2.489 0.286 -18.667 1.00 68.00 102 ALA A CA 1
ATOM 771 C C . ALA A 1 102 ? -3.311 -0.942 -18.251 1.00 68.00 102 ALA A C 1
ATOM 773 O O . ALA A 1 102 ? -4.533 -0.875 -18.219 1.00 68.00 102 ALA A O 1
ATOM 774 N N . VAL A 1 103 ? -2.648 -2.022 -17.817 1.00 66.75 103 VAL A N 1
ATOM 775 C CA . VAL A 1 103 ? -3.339 -3.223 -17.320 1.00 66.75 103 VAL A CA 1
ATOM 776 C C . VAL A 1 103 ? -4.138 -2.911 -16.058 1.00 66.75 103 VAL A C 1
ATOM 778 O O . VAL A 1 103 ? -5.289 -3.307 -15.951 1.00 66.75 103 VAL A O 1
ATOM 781 N N . PHE A 1 104 ? -3.559 -2.189 -15.096 1.00 67.06 104 PHE A N 1
ATOM 782 C CA . PHE A 1 104 ? -4.288 -1.765 -13.906 1.00 67.06 104 PHE A CA 1
ATOM 783 C C . PHE A 1 104 ? -5.392 -0.771 -14.242 1.00 67.06 104 PHE A C 1
ATOM 785 O O . PHE A 1 104 ? -6.386 -0.798 -13.542 1.00 67.06 104 PHE A O 1
ATOM 792 N N . GLY A 1 105 ? -5.260 0.048 -15.285 1.00 67.25 105 GLY A N 1
ATOM 793 C CA . GLY A 1 105 ? -6.261 1.006 -15.754 1.00 67.25 105 GLY A CA 1
ATOM 794 C C . GLY A 1 105 ? -7.592 0.343 -16.063 1.00 67.25 105 GLY A C 1
ATOM 795 O O . GLY A 1 105 ? -8.620 0.803 -15.569 1.00 67.25 105 GLY A O 1
ATOM 796 N N . ASP A 1 106 ? -7.549 -0.805 -16.738 1.00 74.25 106 ASP A N 1
ATOM 797 C CA . ASP A 1 106 ? -8.732 -1.629 -17.001 1.00 74.25 106 ASP A CA 1
ATOM 798 C C . ASP A 1 106 ? -9.381 -2.155 -15.703 1.00 74.25 106 ASP A C 1
ATOM 800 O O . ASP A 1 106 ? -10.594 -2.336 -15.638 1.00 74.25 106 ASP A O 1
ATOM 804 N N . TYR A 1 107 ? -8.598 -2.333 -14.632 1.00 72.12 107 TYR A N 1
ATOM 805 C CA . TYR A 1 107 ? -9.073 -2.757 -13.307 1.00 72.12 107 TYR A CA 1
ATOM 806 C C . TYR A 1 107 ? -9.194 -1.611 -12.286 1.00 72.12 107 TYR A C 1
ATOM 808 O O . TYR A 1 107 ? -9.563 -1.863 -11.137 1.00 72.12 107 TYR A O 1
ATOM 816 N N . ILE A 1 108 ? -8.891 -0.353 -12.641 1.00 78.31 108 ILE A N 1
ATOM 817 C CA . ILE A 1 108 ? -8.894 0.775 -11.692 1.00 78.31 108 ILE A CA 1
ATOM 818 C C . ILE A 1 108 ? -10.324 1.032 -11.228 1.00 78.31 108 ILE A C 1
ATOM 820 O O . ILE A 1 108 ? -10.540 1.315 -10.048 1.00 78.31 108 ILE A O 1
ATOM 824 N N . GLU A 1 109 ? -11.303 0.906 -12.120 1.00 77.19 109 GLU A N 1
ATOM 825 C CA . GLU A 1 109 ? -12.713 1.094 -11.783 1.00 77.19 109 GLU A CA 1
ATOM 826 C C . GLU A 1 109 ? -13.193 0.025 -10.784 1.00 77.19 109 GLU A C 1
ATOM 828 O O . GLU A 1 109 ? -13.774 0.353 -9.744 1.00 77.19 109 GLU A O 1
ATOM 833 N N . GLU A 1 110 ? -12.843 -1.243 -11.014 1.00 80.62 110 GLU A N 1
ATOM 834 C CA . GLU A 1 110 ? -13.167 -2.353 -10.108 1.00 80.62 110 GLU A CA 1
ATOM 835 C C . GLU A 1 110 ? -12.413 -2.263 -8.770 1.00 80.62 110 GLU A C 1
ATOM 837 O O . GLU A 1 110 ? -12.992 -2.472 -7.698 1.00 80.62 110 GLU A O 1
ATOM 842 N N . ALA A 1 111 ? -11.131 -1.892 -8.796 1.00 77.44 111 ALA A N 1
ATOM 843 C CA . ALA A 1 111 ? -10.327 -1.684 -7.596 1.00 77.44 111 ALA A CA 1
ATOM 844 C C . ALA A 1 111 ? -10.856 -0.506 -6.764 1.00 77.44 111 ALA A C 1
ATOM 846 O O . ALA A 1 111 ? -10.904 -0.585 -5.534 1.00 77.44 111 ALA A O 1
ATOM 847 N N . THR A 1 112 ? -11.316 0.564 -7.416 1.00 79.75 112 THR A N 1
ATOM 848 C CA . THR A 1 112 ? -11.940 1.715 -6.752 1.00 79.75 112 THR A CA 1
ATOM 849 C C . THR A 1 112 ? -13.248 1.309 -6.080 1.00 79.75 112 THR A C 1
ATOM 851 O O . THR A 1 112 ? -13.477 1.672 -4.922 1.00 79.75 112 THR A O 1
ATOM 854 N N . LEU A 1 113 ? -14.076 0.496 -6.747 1.00 80.69 113 LEU A N 1
ATOM 855 C CA . LEU A 1 113 ? -15.285 -0.075 -6.152 1.00 80.69 113 LEU A CA 1
ATOM 856 C C . LEU A 1 113 ? -14.951 -0.921 -4.914 1.00 80.69 113 LEU A C 1
ATOM 858 O O . LEU A 1 113 ? -15.572 -0.751 -3.863 1.00 80.69 113 LEU A O 1
ATOM 862 N N . LEU A 1 114 ? -13.940 -1.789 -4.999 1.00 79.62 114 LEU A N 1
ATOM 863 C CA . LEU A 1 114 ? -13.506 -2.617 -3.875 1.00 79.62 114 LEU A CA 1
ATOM 864 C C . LEU A 1 114 ? -13.018 -1.764 -2.694 1.00 79.62 114 LEU A C 1
ATOM 866 O O . LEU A 1 114 ? -13.421 -2.003 -1.554 1.00 79.62 114 LEU A O 1
ATOM 870 N N . ILE A 1 115 ? -12.200 -0.740 -2.953 1.00 82.62 115 ILE A N 1
ATOM 871 C CA . ILE A 1 115 ? -11.723 0.195 -1.926 1.00 82.62 115 ILE A CA 1
ATOM 872 C C . ILE A 1 115 ? -12.896 0.943 -1.288 1.00 82.62 115 ILE A C 1
ATOM 874 O O . ILE A 1 115 ? -12.940 1.071 -0.064 1.00 82.62 115 ILE A O 1
ATOM 878 N N . ALA A 1 116 ? -13.875 1.393 -2.076 1.00 83.81 116 ALA A N 1
ATOM 879 C CA . ALA A 1 116 ? -15.065 2.060 -1.557 1.00 83.81 116 ALA A CA 1
ATOM 880 C C . ALA A 1 116 ? -15.869 1.136 -0.629 1.00 83.81 116 ALA A C 1
ATOM 882 O O . ALA A 1 116 ? -16.249 1.538 0.473 1.00 83.81 116 ALA A O 1
ATOM 883 N N . VAL A 1 117 ? -16.067 -0.125 -1.023 1.00 84.19 117 VAL A N 1
ATOM 884 C CA . VAL A 1 117 ? -16.746 -1.134 -0.197 1.00 84.19 117 VAL A CA 1
ATOM 885 C C . VAL A 1 117 ? -15.974 -1.392 1.101 1.00 84.19 117 VAL A C 1
ATOM 887 O O . VAL A 1 117 ? -16.569 -1.390 2.181 1.00 84.19 117 VAL A O 1
ATOM 890 N N . LEU A 1 118 ? -14.650 -1.550 1.038 1.00 81.00 118 LEU A N 1
ATOM 891 C CA . LEU A 1 118 ? -13.810 -1.716 2.229 1.00 81.00 118 LEU A CA 1
ATOM 892 C C . LEU A 1 118 ? -13.855 -0.482 3.141 1.00 81.00 118 LEU A C 1
ATOM 894 O O . LEU A 1 118 ? -13.953 -0.624 4.363 1.00 81.00 118 LEU A O 1
ATOM 898 N N . GLY A 1 119 ? -13.858 0.722 2.566 1.00 82.00 119 GLY A N 1
ATOM 899 C CA . GLY A 1 119 ? -14.028 1.980 3.289 1.00 82.00 119 GLY A CA 1
ATOM 900 C C . GLY A 1 119 ? -15.372 2.049 4.014 1.00 82.00 119 GLY A C 1
ATOM 901 O O . GLY A 1 119 ? -15.418 2.387 5.200 1.00 82.00 119 GLY A O 1
ATOM 902 N N . LEU A 1 120 ? -16.464 1.648 3.357 1.00 84.62 120 LEU A N 1
ATOM 903 C CA . LEU A 1 120 ? -17.791 1.568 3.974 1.00 84.62 120 LEU A CA 1
ATOM 904 C C . LEU A 1 120 ? -17.826 0.555 5.120 1.00 84.62 120 LEU A C 1
ATOM 906 O O . LEU A 1 120 ? -18.382 0.857 6.178 1.00 84.62 120 LEU A O 1
ATOM 910 N N . ILE A 1 121 ? -17.199 -0.613 4.960 1.00 80.81 121 ILE A N 1
ATOM 911 C CA . ILE A 1 121 ? -17.107 -1.629 6.017 1.00 80.81 121 ILE A CA 1
ATOM 912 C C . ILE A 1 121 ? -16.312 -1.091 7.212 1.00 80.81 121 ILE A C 1
ATOM 914 O O . ILE A 1 121 ? -16.766 -1.202 8.354 1.00 80.81 121 ILE A O 1
ATOM 918 N N . TYR A 1 122 ? -15.148 -0.483 6.971 1.00 83.56 122 TYR A N 1
ATOM 919 C CA . TYR A 1 122 ? -14.323 0.102 8.027 1.00 83.56 122 TYR A CA 1
ATOM 920 C C . TYR A 1 122 ? -15.084 1.192 8.791 1.00 83.56 122 TYR A C 1
ATOM 922 O O . TYR A 1 122 ? -15.167 1.149 10.023 1.00 83.56 122 TYR A O 1
ATOM 930 N N . THR A 1 123 ? -15.699 2.125 8.061 1.00 84.00 123 THR A N 1
ATOM 931 C CA . THR A 1 123 ? -16.470 3.229 8.648 1.00 84.00 123 THR A CA 1
ATOM 932 C C . THR A 1 123 ? -17.657 2.688 9.437 1.00 84.00 123 THR A C 1
ATOM 934 O O . THR A 1 123 ? -17.852 3.074 10.584 1.00 84.00 123 THR A O 1
ATOM 937 N N . SER A 1 124 ? -18.372 1.695 8.901 1.00 80.62 124 SER A N 1
ATOM 938 C CA . SER A 1 124 ? -19.478 1.027 9.598 1.00 80.62 124 SER A CA 1
ATOM 939 C C . SER A 1 124 ? -19.028 0.388 10.913 1.00 80.62 124 SER A C 1
ATOM 941 O O . SER A 1 124 ? -19.664 0.600 11.945 1.00 80.62 124 SER A O 1
ATOM 943 N N . LYS A 1 125 ? -17.903 -0.344 10.928 1.00 74.31 125 LYS A N 1
ATOM 944 C CA . LYS A 1 125 ? -17.363 -0.941 12.166 1.00 74.31 125 LYS A CA 1
ATOM 945 C C . LYS A 1 125 ? -16.972 0.127 13.188 1.00 74.31 125 LYS A C 1
ATOM 947 O O . LYS A 1 125 ? -17.235 -0.053 14.379 1.00 74.31 125 LYS A O 1
ATOM 952 N N . ARG A 1 126 ? -16.374 1.236 12.745 1.00 79.44 126 ARG A N 1
ATOM 953 C CA . ARG A 1 126 ? -16.021 2.365 13.616 1.00 79.44 126 ARG A CA 1
ATOM 954 C C . ARG A 1 126 ? -17.264 3.026 14.211 1.00 79.44 126 ARG A C 1
ATOM 956 O O . ARG A 1 126 ? -17.349 3.160 15.429 1.00 79.44 126 ARG A O 1
ATOM 963 N N . THR A 1 127 ? -18.242 3.362 13.377 1.00 81.50 127 THR A N 1
ATOM 964 C CA . THR A 1 127 ? -19.492 4.006 13.790 1.00 81.50 127 THR A CA 1
ATOM 965 C C . THR A 1 127 ? -20.286 3.117 14.746 1.00 81.50 127 THR A C 1
ATOM 967 O O . THR A 1 127 ? -20.732 3.596 15.783 1.00 81.50 127 THR A O 1
ATOM 970 N N . ILE A 1 128 ? -20.390 1.807 14.485 1.00 83.56 128 ILE A N 1
ATOM 971 C CA . ILE A 1 128 ? -21.039 0.859 15.409 1.00 83.56 128 ILE A CA 1
ATOM 972 C C . ILE A 1 128 ? -20.337 0.847 16.772 1.00 83.56 128 ILE A C 1
ATOM 974 O O . ILE A 1 128 ? -21.011 0.837 17.800 1.00 83.56 128 ILE A O 1
ATOM 978 N N . LYS A 1 129 ? -19.000 0.869 16.805 1.00 80.12 129 LYS A N 1
ATOM 979 C CA . LYS A 1 129 ? -18.235 0.902 18.059 1.00 80.12 129 LYS A CA 1
ATOM 980 C C . LYS A 1 129 ? -18.470 2.199 18.841 1.00 80.12 129 LYS A C 1
ATOM 982 O O . LYS A 1 129 ? -18.666 2.140 20.052 1.00 80.12 129 LYS A O 1
ATOM 987 N N . GLU A 1 130 ? -18.497 3.343 18.159 1.00 79.25 130 GLU A N 1
ATOM 988 C CA . GLU A 1 130 ? -18.816 4.643 18.766 1.00 79.25 130 GLU A CA 1
ATOM 989 C C . GLU A 1 130 ? -20.254 4.672 19.315 1.00 79.25 130 GLU A C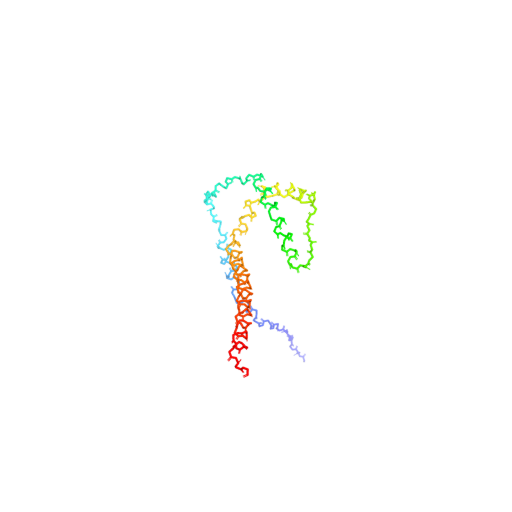 1
ATOM 991 O O . GLU A 1 130 ? -20.461 5.039 20.470 1.00 79.25 130 GLU A O 1
ATOM 996 N N . LEU A 1 131 ? -21.239 4.189 18.548 1.00 77.75 131 LEU A N 1
ATOM 997 C CA . LEU A 1 131 ? -22.634 4.056 18.991 1.00 77.75 131 LEU A CA 1
ATOM 998 C C . LEU A 1 131 ? -22.785 3.099 20.180 1.00 77.75 131 LEU A C 1
ATOM 1000 O O . LEU A 1 131 ? -23.561 3.371 21.095 1.00 77.75 131 LEU A O 1
ATOM 1004 N N . ALA A 1 132 ? -22.056 1.982 20.188 1.00 79.94 132 ALA A N 1
ATOM 1005 C CA . ALA A 1 132 ? -22.072 1.034 21.297 1.00 79.94 132 ALA A CA 1
ATOM 1006 C C . ALA A 1 132 ? -21.495 1.654 22.579 1.00 79.94 132 ALA A C 1
ATOM 1008 O O . ALA A 1 132 ? -22.065 1.471 23.653 1.00 79.94 132 ALA A O 1
ATOM 1009 N N . MET A 1 133 ? -20.409 2.428 22.472 1.00 78.69 133 MET A N 1
ATOM 1010 C CA . MET A 1 133 ? -19.852 3.175 23.605 1.00 78.69 133 MET A CA 1
ATOM 1011 C C . MET A 1 133 ? -20.824 4.234 24.131 1.00 78.69 133 MET A C 1
ATOM 1013 O O . MET A 1 133 ? -21.055 4.284 25.337 1.00 78.69 133 MET A O 1
ATOM 1017 N N . GLN A 1 134 ? -21.446 5.020 23.248 1.00 78.38 134 GLN A N 1
ATOM 1018 C CA . GLN A 1 134 ? -22.423 6.039 23.646 1.00 78.38 134 GLN A CA 1
ATOM 1019 C C . GLN A 1 134 ? -23.640 5.422 24.345 1.00 78.38 134 GLN A C 1
ATOM 1021 O O . GLN A 1 134 ? -24.063 5.915 25.389 1.00 78.38 134 GLN A O 1
ATOM 1026 N N . LYS A 1 135 ? -24.164 4.302 23.829 1.00 80.25 135 LYS A N 1
ATOM 1027 C CA . LYS A 1 135 ? -25.260 3.568 24.480 1.00 80.25 135 LYS A CA 1
ATOM 1028 C C . LYS A 1 135 ? -24.859 3.029 25.852 1.00 80.25 135 LYS A C 1
ATOM 1030 O O . LYS A 1 135 ? -25.642 3.141 26.790 1.00 80.25 135 LYS A O 1
ATOM 1035 N N . ALA A 1 136 ? -23.645 2.498 25.993 1.00 79.06 136 ALA A N 1
ATOM 1036 C CA . ALA A 1 136 ? -23.147 2.012 27.277 1.00 79.06 136 ALA A CA 1
ATOM 1037 C C . ALA A 1 136 ? -22.965 3.144 28.307 1.00 79.06 136 ALA A C 1
ATOM 1039 O O . ALA A 1 136 ? -23.236 2.947 29.491 1.00 79.06 136 ALA A O 1
ATOM 1040 N N . GLU A 1 137 ? -22.524 4.333 27.890 1.00 76.25 137 GLU A N 1
ATOM 1041 C CA . GLU A 1 137 ? -22.480 5.511 28.767 1.00 76.25 137 GLU A CA 1
ATOM 1042 C C . GLU A 1 137 ? -23.877 6.004 29.143 1.00 76.25 137 GLU A C 1
ATOM 1044 O O . GLU A 1 137 ? -24.128 6.342 30.298 1.00 76.25 137 GLU A O 1
ATOM 1049 N N . GLU A 1 138 ? -24.804 6.026 28.191 1.00 76.69 138 GLU A N 1
ATOM 1050 C CA . GLU A 1 138 ? -26.170 6.483 28.413 1.00 76.69 138 GLU A CA 1
ATOM 1051 C C . GLU A 1 138 ? -26.955 5.552 29.346 1.00 76.69 138 GLU A C 1
ATOM 1053 O O . GLU A 1 138 ? -27.670 6.027 30.231 1.00 76.69 138 GLU A O 1
ATOM 1058 N N . GLU A 1 139 ? -26.757 4.239 29.226 1.00 78.06 139 GLU A N 1
ATOM 1059 C CA . GLU A 1 139 ? -27.328 3.242 30.131 1.00 78.06 139 GLU A CA 1
ATOM 1060 C C . GLU A 1 139 ? -26.777 3.394 31.555 1.00 78.06 139 GLU A C 1
ATOM 1062 O O . GLU A 1 139 ? -27.554 3.458 32.508 1.00 78.06 139 GLU A O 1
ATOM 1067 N N . LYS A 1 140 ? -25.458 3.580 31.718 1.00 78.38 140 LYS A N 1
ATOM 1068 C CA . LYS A 1 140 ? -24.844 3.869 33.030 1.00 78.38 140 LYS A CA 1
ATOM 1069 C C . LYS A 1 140 ? -25.420 5.134 33.665 1.00 78.38 140 LYS A C 1
ATOM 1071 O O . LYS A 1 140 ? -25.778 5.134 34.841 1.00 78.38 140 LYS A O 1
ATOM 1076 N N . ARG A 1 141 ? -25.573 6.192 32.871 1.00 74.75 141 ARG A N 1
ATOM 1077 C CA . ARG A 1 141 ? -26.100 7.490 33.307 1.00 74.75 141 ARG A CA 1
ATOM 1078 C C . ARG A 1 141 ? -27.590 7.414 33.673 1.00 74.75 141 ARG A C 1
ATOM 1080 O O . ARG A 1 141 ? -28.031 8.093 34.598 1.00 74.75 141 ARG A O 1
ATOM 1087 N N . ASN A 1 142 ? -28.369 6.576 32.986 1.00 76.69 142 ASN A N 1
ATOM 1088 C CA . ASN A 1 142 ? -29.767 6.304 33.330 1.00 76.69 142 ASN A CA 1
ATOM 1089 C C . ASN A 1 142 ? -29.902 5.444 34.593 1.00 76.69 142 ASN A C 1
ATOM 1091 O O . ASN A 1 142 ? -30.775 5.725 35.412 1.00 76.69 142 ASN A O 1
ATOM 1095 N N . VAL A 1 143 ? -29.026 4.456 34.800 1.00 78.44 143 VAL A N 1
ATOM 1096 C CA . VAL A 1 143 ? -28.977 3.663 36.040 1.00 78.44 143 VAL A CA 1
ATOM 1097 C C . VAL A 1 143 ? -28.606 4.540 37.240 1.00 78.44 143 VAL A C 1
ATOM 1099 O O . VAL A 1 143 ? -29.250 4.442 38.283 1.00 78.44 143 VAL A O 1
ATOM 1102 N N . GLU A 1 144 ? -27.637 5.451 37.103 1.00 74.06 144 GLU A N 1
ATOM 1103 C CA . GLU A 1 144 ? -27.303 6.418 38.159 1.00 74.06 144 GLU A CA 1
ATOM 1104 C C . GLU A 1 144 ? -28.462 7.371 38.469 1.00 74.06 144 GLU A C 1
ATOM 1106 O O . GLU A 1 144 ? -28.780 7.586 39.639 1.00 74.06 144 GLU A O 1
ATOM 1111 N N . LYS A 1 145 ? -29.155 7.890 37.446 1.00 73.50 145 LYS A N 1
ATOM 1112 C CA . LYS A 1 145 ? -30.354 8.721 37.647 1.00 73.50 145 LYS A CA 1
ATOM 1113 C C . LYS A 1 145 ? -31.496 7.951 38.313 1.00 73.50 145 LYS A C 1
ATOM 1115 O O . LYS A 1 145 ? -32.152 8.498 39.193 1.00 73.50 145 LYS A O 1
ATOM 1120 N N . ALA A 1 146 ? -31.716 6.690 37.942 1.00 72.00 146 ALA A N 1
ATOM 1121 C CA . ALA A 1 146 ? -32.730 5.838 38.561 1.00 72.00 146 ALA A CA 1
ATOM 1122 C C . ALA A 1 146 ? -32.392 5.508 40.024 1.00 72.00 146 ALA A C 1
ATOM 1124 O O . ALA A 1 146 ? -33.285 5.469 40.867 1.00 72.00 146 ALA A O 1
ATOM 1125 N N . LYS A 1 147 ? -31.105 5.329 40.345 1.00 70.50 147 LYS A N 1
ATOM 1126 C CA . LYS A 1 147 ? -30.625 5.104 41.714 1.00 70.50 147 LYS A CA 1
ATOM 1127 C C . LYS A 1 147 ? -30.696 6.370 42.576 1.00 70.50 147 LYS A C 1
ATOM 1129 O O . LYS A 1 147 ? -30.964 6.268 43.765 1.00 70.50 147 LYS A O 1
ATOM 1134 N N . ALA A 1 148 ? -30.511 7.550 41.983 1.00 67.81 148 ALA A N 1
ATOM 1135 C CA . ALA A 1 148 ? -30.671 8.843 42.654 1.00 67.81 148 ALA A CA 1
ATOM 1136 C C . ALA A 1 148 ? -32.143 9.271 42.840 1.00 67.81 148 ALA A C 1
ATOM 1138 O O . ALA A 1 148 ? -32.428 10.122 43.678 1.00 67.81 148 ALA A O 1
ATOM 1139 N N . ALA A 1 149 ? -33.073 8.699 42.067 1.00 65.31 149 ALA A N 1
ATOM 1140 C CA . ALA A 1 149 ? -34.506 8.994 42.134 1.00 65.31 149 ALA A CA 1
ATOM 1141 C C . ALA A 1 149 ? -35.308 8.031 43.034 1.00 65.31 149 ALA A C 1
ATOM 1143 O O . ALA A 1 149 ? -36.508 8.237 43.213 1.00 65.31 149 ALA A O 1
ATOM 1144 N N . GLN A 1 150 ? -34.683 6.990 43.598 1.00 53.00 150 GLN A N 1
ATOM 1145 C CA . GLN A 1 150 ? -35.325 6.144 44.609 1.00 53.00 150 GLN A CA 1
ATOM 1146 C C . GLN A 1 150 ? -35.269 6.846 45.979 1.00 53.00 150 GLN A C 1
ATOM 1148 O O . GLN A 1 150 ? -34.168 7.127 46.457 1.00 53.00 150 GLN A O 1
ATOM 1153 N N . PRO A 1 151 ? -36.418 7.163 46.610 1.00 56.34 151 PRO A N 1
ATOM 1154 C CA . PRO A 1 151 ? -36.435 7.735 47.952 1.00 56.34 151 PRO A CA 1
ATOM 1155 C C . PRO A 1 151 ? -35.997 6.684 48.983 1.00 56.34 151 PRO A C 1
ATOM 1157 O O . PRO A 1 151 ? -36.305 5.501 48.829 1.00 56.34 151 PRO A O 1
ATOM 1160 N N . ALA A 1 152 ? -35.256 7.142 49.997 1.00 54.72 152 ALA A N 1
ATOM 1161 C CA . ALA A 1 152 ? -34.804 6.346 51.140 1.00 54.72 152 ALA A CA 1
ATOM 1162 C C . ALA A 1 152 ? -35.964 5.833 52.007 1.00 54.72 152 ALA A C 1
ATOM 1164 O O . ALA A 1 152 ? -36.985 6.554 52.109 1.00 54.72 152 ALA A O 1
#

Radius of gyration: 32.31 Å; chains: 1; bounding box: 54×82×96 Å

Foldseek 3Di:
DDDDDPPDDDPPPDPCPPCVVVVVVVVVVVPPDPPPPCPPPPPPPQCDLVNQLVVLVVVQVVVQVVCCVVVVDRDHDDPVVSVVVSVVVSVVCRVCVVVVCVVCVVVVVVVVVVVVVVVVVVVVVVVVVVVVVVVVVVVVVVVVVVVVPDDD

Secondary structure (DSSP, 8-state):
-----------------TTHHHHHHHHHHHTS-------------PPPHHHHHHHHHHHHHHHHHHHHHHHSS-----HHHHHHHHHHHHHHHHHHHHHHHHHHHHHHHHHHHHHHHHHHHHHHHHHHHHHHHHHHHHHHHHHHHHHHSS--

pLDDT: mean 71.35, std 15.65, range [37.88, 90.81]

Organism: Photobacterium sp. (strain ATCC 43367) (NCBI:txid379097)